Protein AF-A0A2N3DYI8-F1 (afdb_monomer_lite)

Structure (mmCIF, N/CA/C/O backbone):
data_AF-A0A2N3DYI8-F1
#
_entry.id   AF-A0A2N3DYI8-F1
#
loop_
_atom_site.group_PDB
_atom_site.id
_atom_site.type_symbol
_atom_site.label_atom_id
_atom_site.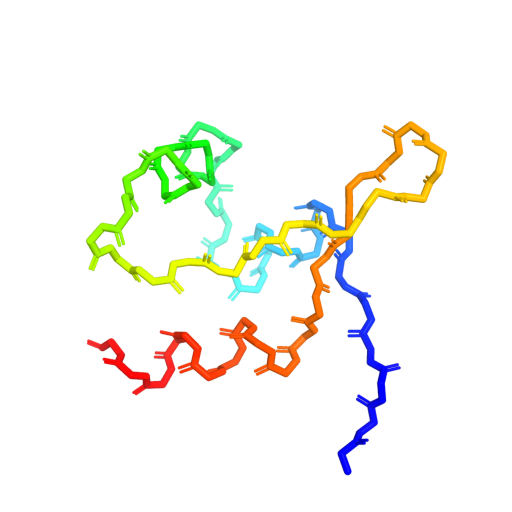label_alt_id
_atom_site.label_comp_id
_atom_site.label_asym_id
_atom_site.label_entity_id
_atom_site.label_seq_id
_atom_site.pdbx_PDB_ins_code
_atom_site.Cartn_x
_atom_site.Cartn_y
_atom_site.Cartn_z
_atom_site.occupancy
_atom_site.B_iso_or_equiv
_atom_site.auth_seq_id
_atom_site.auth_comp_id
_atom_site.auth_asym_id
_atom_site.auth_atom_id
_atom_site.pdbx_PDB_model_num
ATOM 1 N N . MET A 1 1 ? -13.952 -13.580 -4.313 1.00 52.16 1 MET A N 1
ATOM 2 C CA . MET A 1 1 ? -12.828 -12.737 -3.850 1.00 52.16 1 MET A CA 1
ATOM 3 C C . 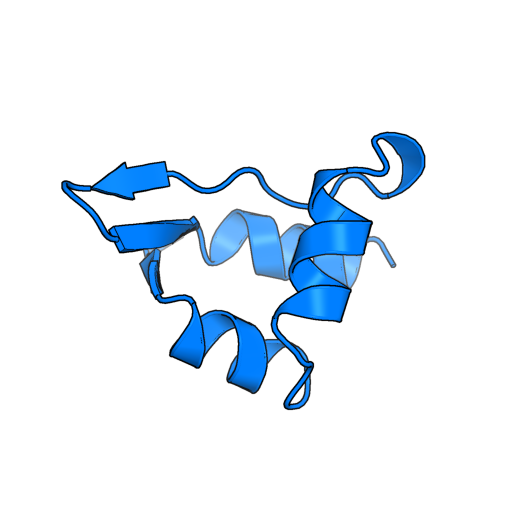MET A 1 1 ? -13.405 -11.575 -3.063 1.00 52.16 1 MET A C 1
ATOM 5 O O . MET A 1 1 ? -14.175 -10.803 -3.618 1.00 52.16 1 MET A O 1
ATOM 9 N N . THR A 1 2 ? -13.130 -11.503 -1.766 1.00 62.19 2 THR A N 1
ATOM 10 C CA . THR A 1 2 ? -13.694 -10.475 -0.881 1.00 62.19 2 THR A CA 1
ATOM 11 C C . THR A 1 2 ? -12.935 -9.162 -1.076 1.00 62.19 2 THR A C 1
ATOM 13 O O . THR A 1 2 ? -11.710 -9.148 -0.983 1.00 62.19 2 THR A O 1
ATOM 16 N N . LEU A 1 3 ? -13.637 -8.057 -1.342 1.00 77.62 3 LEU A N 1
ATOM 17 C CA . LEU A 1 3 ? -13.018 -6.733 -1.461 1.00 77.62 3 LEU A CA 1
ATOM 18 C C . LEU A 1 3 ? -12.550 -6.259 -0.081 1.00 77.62 3 LEU A C 1
ATOM 20 O O . LEU A 1 3 ? -13.344 -5.795 0.737 1.00 77.62 3 LEU A O 1
ATOM 24 N N . ARG A 1 4 ? -11.250 -6.402 0.182 1.00 93.12 4 ARG A N 1
ATOM 25 C CA . ARG A 1 4 ? -10.613 -6.018 1.444 1.00 93.12 4 ARG A CA 1
ATOM 26 C C . ARG A 1 4 ? -9.547 -4.961 1.193 1.00 93.12 4 ARG A C 1
ATOM 28 O O . ARG A 1 4 ? -8.689 -5.133 0.335 1.00 93.12 4 ARG A O 1
ATOM 35 N N . TYR A 1 5 ? -9.570 -3.900 1.996 1.00 95.12 5 TYR A N 1
ATOM 36 C CA . TYR A 1 5 ? -8.554 -2.852 1.979 1.00 95.12 5 TYR A CA 1
ATOM 37 C C . TYR A 1 5 ? -7.603 -2.982 3.173 1.00 95.12 5 TYR A C 1
ATOM 39 O O . TYR A 1 5 ? -8.029 -3.181 4.311 1.00 95.12 5 TYR A O 1
ATOM 47 N N . LEU A 1 6 ? -6.308 -2.838 2.910 1.00 95.69 6 LEU A N 1
ATOM 48 C CA . LEU A 1 6 ? -5.233 -2.815 3.890 1.00 95.69 6 L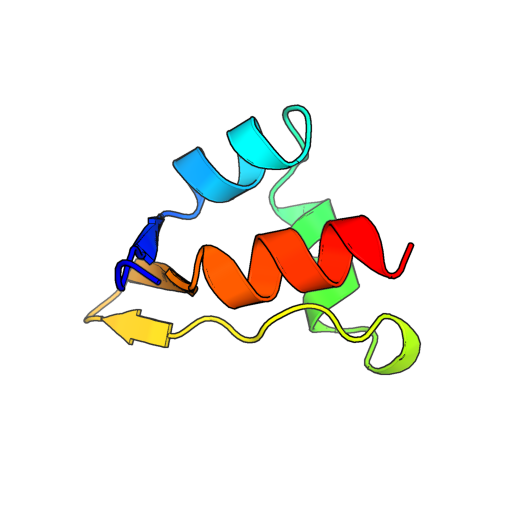EU A CA 1
ATOM 49 C C . LEU A 1 6 ? -4.810 -1.370 4.136 1.00 95.69 6 LEU A C 1
ATOM 51 O O . LEU A 1 6 ? -4.413 -0.659 3.217 1.00 95.69 6 LEU A O 1
ATOM 55 N N . SER A 1 7 ? -4.858 -0.931 5.389 1.00 96.00 7 SER A N 1
ATOM 56 C CA . SER A 1 7 ? -4.183 0.304 5.802 1.00 96.00 7 SER A CA 1
ATOM 57 C C . SER A 1 7 ? -2.660 0.163 5.693 1.00 96.00 7 SER A C 1
ATOM 59 O O . SER A 1 7 ? -2.134 -0.947 5.723 1.00 96.00 7 SER A O 1
ATOM 61 N N . SER A 1 8 ? -1.928 1.283 5.688 1.00 94.50 8 SER A N 1
ATOM 62 C CA . SER A 1 8 ? -0.448 1.284 5.694 1.00 94.50 8 SER A CA 1
ATOM 63 C C . SER A 1 8 ? 0.148 0.385 6.788 1.00 94.50 8 SER A C 1
ATOM 65 O O . SER A 1 8 ? 1.146 -0.289 6.567 1.00 94.50 8 SER A O 1
ATOM 67 N N . ARG A 1 9 ? -0.475 0.331 7.975 1.00 95.19 9 ARG A N 1
ATOM 68 C CA . ARG A 1 9 ? -0.027 -0.538 9.076 1.00 95.19 9 ARG A CA 1
ATOM 69 C C . ARG A 1 9 ? -0.220 -2.021 8.752 1.00 95.19 9 ARG A C 1
ATOM 71 O O . ARG A 1 9 ? 0.682 -2.812 8.996 1.00 95.19 9 ARG A O 1
ATOM 78 N N . GLN A 1 10 ? -1.385 -2.385 8.219 1.00 96.19 10 GLN A N 1
ATOM 79 C CA . GLN A 1 10 ? -1.692 -3.770 7.853 1.00 96.19 10 GLN A CA 1
ATOM 80 C C . GLN A 1 10 ? -0.846 -4.237 6.671 1.00 96.19 10 GLN A C 1
ATOM 82 O O . GLN A 1 10 ? -0.372 -5.363 6.695 1.00 96.19 10 GLN A O 1
ATOM 87 N N . LEU A 1 11 ? -0.608 -3.364 5.689 1.00 96.00 11 LEU A N 1
ATOM 88 C CA . LEU A 1 11 ? 0.278 -3.642 4.563 1.00 96.00 11 LEU A CA 1
ATOM 89 C C . LEU A 1 11 ? 1.692 -3.975 5.048 1.00 96.00 11 LEU A C 1
ATOM 91 O O . LEU A 1 11 ? 2.236 -5.009 4.686 1.00 96.00 11 LEU A O 1
ATOM 95 N N . LYS A 1 12 ? 2.261 -3.137 5.927 1.00 95.69 12 LYS A N 1
ATOM 96 C CA . LYS A 1 12 ? 3.587 -3.385 6.512 1.00 95.69 12 LYS A CA 1
ATOM 97 C C . LYS A 1 12 ? 3.654 -4.730 7.224 1.00 95.69 12 LYS A C 1
ATOM 99 O O . LYS A 1 12 ? 4.601 -5.471 7.010 1.00 95.69 12 LYS A O 1
ATOM 104 N N . ALA A 1 13 ? 2.646 -5.049 8.036 1.00 95.62 13 ALA A N 1
ATOM 105 C CA . ALA A 1 13 ? 2.578 -6.327 8.737 1.00 95.62 13 ALA A CA 1
ATOM 106 C C . ALA A 1 13 ? 2.474 -7.519 7.769 1.00 95.62 13 ALA A C 1
ATOM 108 O O . ALA A 1 13 ? 3.190 -8.497 7.948 1.00 95.62 13 ALA A O 1
ATOM 109 N N . ALA A 1 14 ? 1.640 -7.417 6.729 1.00 93.19 14 ALA A N 1
ATOM 110 C CA . ALA A 1 14 ? 1.476 -8.462 5.718 1.00 93.19 14 ALA A CA 1
ATOM 111 C C . ALA A 1 14 ? 2.767 -8.723 4.926 1.00 93.19 14 ALA A C 1
ATOM 113 O O . ALA A 1 14 ? 3.059 -9.862 4.591 1.00 93.19 14 ALA A O 1
ATOM 114 N N . LEU A 1 15 ? 3.565 -7.681 4.688 1.00 93.31 15 LEU A N 1
ATOM 115 C CA . LEU A 1 15 ? 4.839 -7.757 3.969 1.00 93.31 15 LEU A CA 1
ATOM 116 C C . LEU A 1 15 ? 6.038 -8.108 4.872 1.00 93.31 15 LEU A C 1
ATOM 118 O O . LEU A 1 15 ? 7.177 -7.866 4.487 1.00 93.31 15 LEU A O 1
ATOM 122 N N . GLY A 1 16 ? 5.811 -8.637 6.080 1.00 94.06 16 GLY A N 1
ATOM 123 C CA . GLY A 1 16 ? 6.889 -9.053 6.988 1.00 94.06 16 GLY A CA 1
ATOM 124 C C . GLY A 1 16 ? 7.469 -7.934 7.863 1.00 94.06 16 GLY A C 1
ATOM 125 O O . GLY A 1 16 ? 8.614 -8.012 8.292 1.00 94.0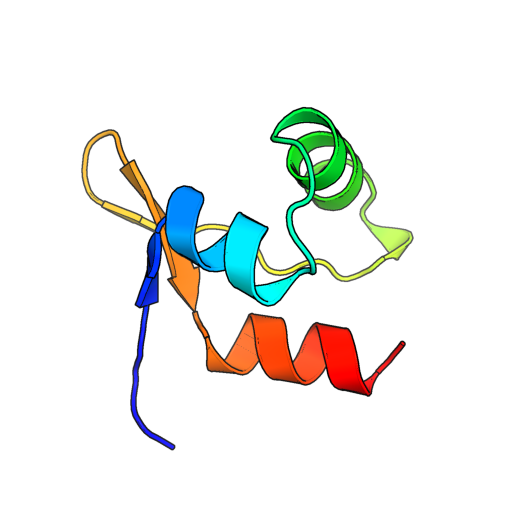6 16 GLY A O 1
ATOM 126 N N . GLY A 1 17 ? 6.700 -6.878 8.139 1.00 93.94 17 GLY A N 1
ATOM 127 C CA . GLY A 1 17 ? 7.105 -5.793 9.043 1.00 93.94 17 GLY A CA 1
ATOM 128 C C . GLY A 1 17 ? 7.958 -4.698 8.394 1.00 93.94 17 GLY A C 1
ATOM 129 O O . GLY A 1 17 ? 8.713 -4.016 9.082 1.00 93.94 17 GLY A O 1
ATOM 130 N N . VAL A 1 18 ? 7.842 -4.509 7.079 1.00 95.06 18 VAL A N 1
ATOM 131 C CA . VAL A 1 18 ? 8.659 -3.547 6.315 1.00 95.06 18 VAL A CA 1
ATOM 132 C C . VAL A 1 18 ? 8.431 -2.093 6.727 1.00 95.06 18 VAL A C 1
ATOM 134 O O . VAL A 1 18 ? 7.376 -1.720 7.238 1.00 95.06 18 VAL A O 1
ATOM 137 N N . SER A 1 19 ? 9.419 -1.238 6.466 1.00 95.25 19 SER A N 1
ATOM 138 C CA . SER A 1 19 ? 9.341 0.198 6.750 1.00 95.25 19 SER A CA 1
ATOM 139 C C . SER A 1 19 ? 8.536 0.967 5.694 1.00 95.25 19 SER A C 1
ATOM 141 O O . SER A 1 19 ? 8.420 0.548 4.541 1.00 95.25 19 SER A O 1
ATOM 143 N N . ASP A 1 20 ? 8.039 2.155 6.053 1.00 93.12 20 ASP A N 1
ATOM 144 C CA . ASP A 1 20 ? 7.368 3.048 5.096 1.00 93.12 20 ASP A CA 1
ATOM 145 C C . ASP A 1 20 ? 8.290 3.465 3.936 1.00 93.12 20 ASP A C 1
ATOM 147 O O . ASP A 1 20 ? 7.817 3.653 2.816 1.00 93.12 20 ASP A O 1
ATOM 151 N N . MET A 1 21 ? 9.606 3.537 4.171 1.00 94.75 21 MET A N 1
ATOM 152 C CA . MET A 1 21 ? 10.595 3.795 3.118 1.00 94.75 21 MET A CA 1
ATOM 153 C C . MET A 1 21 ? 10.663 2.667 2.086 1.00 94.75 21 MET A C 1
ATOM 155 O O . MET A 1 21 ? 10.833 2.942 0.901 1.00 94.75 21 MET A O 1
ATOM 159 N N . SER A 1 22 ? 10.483 1.411 2.503 1.00 94.69 22 SER A N 1
ATOM 160 C CA . SER A 1 22 ? 10.441 0.270 1.574 1.00 94.69 22 SER A CA 1
ATOM 161 C C . SER A 1 22 ? 9.225 0.376 0.655 1.00 94.69 22 SER A C 1
ATOM 163 O O . SER A 1 22 ? 9.349 0.297 -0.563 1.00 94.69 22 SER A O 1
ATOM 165 N N . ILE A 1 23 ? 8.063 0.692 1.236 1.00 94.19 23 ILE A N 1
ATOM 166 C CA . ILE A 1 23 ? 6.820 0.926 0.491 1.00 94.19 23 ILE A CA 1
ATOM 167 C C . ILE A 1 23 ? 6.944 2.139 -0.446 1.00 94.19 23 ILE A C 1
ATOM 169 O O . ILE A 1 23 ? 6.375 2.146 -1.537 1.00 94.19 23 ILE A O 1
ATOM 173 N N . TRP A 1 24 ? 7.663 3.191 -0.046 1.00 93.56 24 TRP A N 1
ATOM 174 C CA . TRP A 1 24 ? 7.917 4.343 -0.914 1.00 93.56 24 TRP A CA 1
ATOM 175 C C . TRP A 1 24 ? 8.818 3.985 -2.102 1.00 93.56 24 TRP A C 1
ATOM 177 O O . TRP A 1 24 ? 8.488 4.352 -3.230 1.00 93.56 24 TRP A O 1
ATOM 187 N N . ARG A 1 25 ? 9.897 3.221 -1.875 1.00 94.00 25 ARG A N 1
ATOM 188 C CA . ARG A 1 25 ? 10.776 2.741 -2.953 1.00 94.00 25 ARG A CA 1
ATOM 189 C C . ARG A 1 25 ? 9.991 1.922 -3.967 1.00 94.00 25 ARG A C 1
ATOM 191 O O . ARG A 1 25 ? 10.080 2.211 -5.153 1.00 94.00 25 ARG A O 1
ATOM 198 N N . TRP A 1 26 ? 9.161 0.989 -3.502 1.00 94.19 26 TRP A N 1
ATOM 199 C CA . TRP A 1 26 ? 8.359 0.169 -4.406 1.00 94.19 26 TRP A CA 1
ATOM 200 C C . TRP A 1 26 ? 7.337 0.974 -5.203 1.00 94.19 26 TRP A C 1
ATOM 202 O O . TRP A 1 26 ? 7.223 0.786 -6.402 1.00 94.19 26 TRP A O 1
ATOM 212 N N . GLN A 1 27 ? 6.657 1.940 -4.581 1.00 92.31 27 GLN A N 1
ATOM 213 C CA . GLN A 1 27 ? 5.735 2.821 -5.311 1.00 92.31 27 GLN A CA 1
ATOM 214 C C . GLN A 1 27 ? 6.421 3.711 -6.353 1.00 92.31 27 GLN A C 1
ATOM 216 O O . GLN A 1 27 ? 5.767 4.139 -7.301 1.00 92.31 27 GLN A O 1
ATOM 221 N N . THR A 1 28 ? 7.690 4.059 -6.136 1.00 92.06 28 THR A N 1
ATOM 222 C CA . THR A 1 28 ? 8.435 4.957 -7.031 1.00 92.06 28 THR A CA 1
ATOM 223 C C . THR A 1 28 ? 9.090 4.198 -8.179 1.00 92.06 28 THR A C 1
ATOM 225 O O . THR A 1 28 ? 9.330 4.776 -9.233 1.00 92.06 28 THR A O 1
ATOM 228 N N . ASP A 1 29 ? 9.366 2.912 -7.989 1.00 91.81 29 ASP A N 1
ATOM 229 C CA . ASP A 1 29 ? 9.962 2.053 -8.999 1.00 91.81 29 ASP A CA 1
ATOM 230 C C . ASP A 1 29 ? 8.866 1.347 -9.827 1.00 91.81 29 ASP A C 1
ATOM 232 O O . ASP A 1 29 ? 8.203 0.441 -9.326 1.00 91.81 29 ASP A O 1
ATOM 236 N N . PRO A 1 30 ? 8.660 1.734 -11.099 1.00 84.69 30 PRO A N 1
ATOM 237 C CA . PRO A 1 30 ? 7.614 1.157 -11.937 1.00 84.69 30 PRO A CA 1
ATOM 238 C C . PRO A 1 30 ? 7.913 -0.282 -12.379 1.00 84.69 30 PRO A C 1
ATOM 240 O O . PRO A 1 30 ? 7.003 -0.959 -12.850 1.00 84.69 30 PRO A O 1
ATOM 243 N N . SER A 1 31 ? 9.156 -0.759 -12.243 1.00 88.25 31 SER A N 1
ATOM 244 C CA . SER A 1 31 ? 9.560 -2.086 -12.726 1.00 88.25 31 SER A CA 1
ATOM 245 C C . SER A 1 31 ? 9.066 -3.234 -11.844 1.00 88.25 31 SER A C 1
ATOM 247 O O . SER A 1 31 ? 8.928 -4.357 -12.316 1.00 88.25 31 SER A O 1
ATOM 249 N N . ASN A 1 32 ? 8.750 -2.956 -10.577 1.00 89.19 32 ASN A N 1
ATOM 250 C CA . ASN A 1 32 ? 8.351 -3.982 -9.616 1.00 89.19 32 ASN A CA 1
ATOM 251 C C . ASN A 1 32 ? 6.844 -4.283 -9.600 1.00 89.19 32 ASN A C 1
ATOM 253 O O . ASN A 1 32 ? 6.435 -5.177 -8.867 1.00 89.19 32 ASN A O 1
ATOM 257 N N . GLY A 1 33 ? 6.014 -3.537 -10.339 1.00 91.12 33 GLY A N 1
ATOM 258 C CA . GLY A 1 33 ? 4.567 -3.773 -10.403 1.00 91.12 33 GLY A CA 1
ATOM 259 C C . GLY A 1 33 ? 3.809 -3.592 -9.078 1.00 91.12 33 GLY A C 1
ATOM 260 O O . GLY A 1 33 ? 2.723 -4.149 -8.923 1.00 91.12 33 GLY A O 1
ATOM 261 N N . PHE A 1 34 ? 4.352 -2.847 -8.108 1.00 94.06 34 PHE A N 1
ATOM 262 C CA . PHE A 1 34 ? 3.745 -2.716 -6.782 1.00 94.06 34 PHE A CA 1
ATOM 263 C C . PHE A 1 34 ? 2.361 -2.034 -6.834 1.00 94.06 34 PHE A C 1
ATOM 265 O O . PHE A 1 34 ? 2.195 -1.020 -7.525 1.00 94.06 34 PHE A O 1
ATOM 272 N N . PRO A 1 35 ? 1.361 -2.520 -6.067 1.00 94.06 35 PRO A N 1
ATOM 273 C CA . PRO A 1 35 ? 0.004 -1.989 -6.121 1.00 94.06 35 PRO A CA 1
ATOM 274 C C . PRO A 1 35 ? -0.090 -0.511 -5.730 1.00 94.06 35 PRO A C 1
ATOM 276 O O . PRO A 1 35 ? 0.486 -0.052 -4.733 1.00 94.06 35 PRO A O 1
ATOM 279 N N . LYS A 1 36 ? -0.891 0.244 -6.486 1.00 92.69 36 LYS A N 1
ATOM 280 C CA . LYS A 1 36 ? -1.123 1.667 -6.215 1.00 92.69 36 LYS A CA 1
ATOM 281 C C . LYS A 1 36 ? -2.079 1.842 -5.028 1.00 92.69 36 LYS A C 1
ATOM 283 O O . LYS A 1 36 ? -3.095 1.154 -4.949 1.00 92.69 36 LYS A O 1
ATOM 288 N N . PRO A 1 37 ? -1.817 2.791 -4.113 1.00 95.00 37 PRO A N 1
ATOM 289 C CA . PRO A 1 37 ? -2.737 3.060 -3.022 1.00 95.00 37 PRO A CA 1
ATOM 290 C C . PRO A 1 37 ? -4.006 3.769 -3.505 1.00 95.00 37 PRO A C 1
ATOM 292 O O . PRO A 1 37 ? -3.954 4.766 -4.225 1.00 95.00 37 PRO A O 1
ATOM 295 N N . VAL A 1 38 ? -5.142 3.345 -2.969 1.00 94.94 38 VAL A N 1
ATOM 296 C CA . VAL A 1 38 ? -6.391 4.101 -2.959 1.00 94.94 38 VAL A CA 1
ATOM 297 C C . VAL A 1 38 ? -6.354 5.088 -1.791 1.00 94.94 38 VAL A C 1
ATOM 299 O O . VAL A 1 38 ? -6.117 4.717 -0.637 1.00 94.94 38 VAL A O 1
ATOM 302 N N . ARG A 1 39 ? -6.573 6.375 -2.074 1.00 94.50 39 ARG A N 1
ATOM 303 C CA . ARG A 1 39 ? -6.674 7.410 -1.038 1.00 94.50 39 ARG A CA 1
ATOM 304 C C . ARG A 1 39 ? -8.126 7.578 -0.611 1.00 94.50 39 ARG A C 1
ATOM 306 O O . ARG A 1 39 ? -8.975 7.898 -1.434 1.00 94.50 39 ARG A O 1
ATOM 313 N N . ILE A 1 40 ? -8.386 7.407 0.683 1.00 92.44 40 ILE A N 1
ATOM 314 C CA . ILE A 1 40 ? -9.684 7.697 1.302 1.00 92.44 40 ILE A CA 1
ATOM 315 C C . ILE A 1 40 ? -9.426 8.755 2.376 1.00 92.44 40 ILE A C 1
ATOM 317 O O . ILE A 1 40 ? -8.811 8.489 3.417 1.00 92.44 40 ILE A O 1
ATOM 321 N N . GLY A 1 41 ? -9.810 9.996 2.073 1.00 93.06 41 GLY A N 1
ATOM 322 C CA . GLY A 1 41 ? -9.402 11.169 2.843 1.00 93.06 41 GLY A CA 1
ATOM 323 C C . GLY A 1 41 ? -7.876 11.318 2.876 1.00 93.06 41 GLY A C 1
ATOM 324 O O . GLY A 1 41 ? -7.208 11.292 1.845 1.00 93.06 41 GLY A O 1
ATOM 325 N N . ARG A 1 42 ? -7.307 11.449 4.080 1.00 92.38 42 ARG A N 1
ATOM 326 C CA . ARG A 1 42 ? -5.851 11.597 4.288 1.00 92.38 42 ARG A CA 1
ATOM 327 C C . ARG A 1 42 ? -5.099 10.265 4.402 1.00 92.38 42 ARG A C 1
ATOM 329 O O . ARG A 1 42 ? -3.881 10.265 4.563 1.00 92.38 42 ARG A O 1
ATOM 336 N N . ARG A 1 43 ? -5.802 9.128 4.373 1.00 92.88 43 ARG A N 1
ATOM 337 C CA . ARG A 1 43 ? -5.210 7.801 4.592 1.00 92.88 43 ARG A CA 1
ATOM 338 C C . ARG A 1 43 ? -5.055 7.048 3.274 1.00 92.88 43 ARG A C 1
ATOM 340 O O . ARG A 1 43 ? -5.882 7.159 2.372 1.00 92.88 43 ARG A O 1
ATOM 347 N N . ARG A 1 44 ? -3.971 6.274 3.190 1.00 94.62 44 ARG A N 1
ATOM 348 C CA . ARG A 1 44 ? -3.684 5.370 2.073 1.00 94.62 44 ARG A CA 1
ATOM 349 C C . ARG A 1 44 ? -4.138 3.961 2.419 1.00 94.62 44 ARG A C 1
ATOM 351 O O . ARG A 1 44 ? -3.857 3.478 3.523 1.00 94.62 44 ARG A O 1
ATOM 358 N N . PHE A 1 45 ? -4.783 3.332 1.453 1.00 95.62 45 PHE A N 1
ATOM 359 C CA . PHE A 1 45 ? -5.247 1.961 1.515 1.00 95.62 45 PHE A CA 1
ATOM 360 C C . PHE A 1 45 ? -4.793 1.206 0.275 1.00 95.62 45 PHE A C 1
ATOM 362 O O . PHE A 1 45 ? -4.714 1.781 -0.800 1.00 95.62 45 PHE A O 1
ATOM 369 N N . TRP A 1 46 ? -4.523 -0.081 0.417 1.00 95.81 46 TRP A N 1
ATOM 370 C CA . TRP A 1 46 ? -4.175 -0.970 -0.687 1.00 95.81 46 TRP A CA 1
ATOM 371 C C . TRP A 1 46 ? -5.214 -2.061 -0.774 1.00 95.81 46 TRP A C 1
ATOM 373 O O . TRP A 1 46 ? -5.730 -2.492 0.257 1.00 95.81 46 TRP A O 1
ATOM 383 N N . ARG A 1 47 ? -5.544 -2.511 -1.977 1.00 95.00 47 ARG A N 1
ATOM 384 C CA . ARG A 1 47 ? -6.430 -3.658 -2.092 1.00 95.00 47 ARG A CA 1
ATOM 385 C C . ARG A 1 47 ? -5.651 -4.923 -1.746 1.00 95.00 47 ARG A C 1
ATOM 387 O O . ARG A 1 47 ? -4.532 -5.110 -2.212 1.00 95.00 47 ARG A O 1
ATOM 394 N N . ALA A 1 48 ? -6.218 -5.757 -0.882 1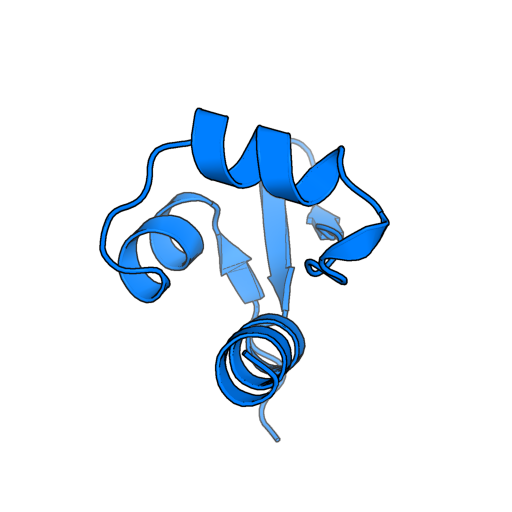.00 94.69 48 ALA A N 1
ATOM 395 C CA . ALA A 1 48 ? -5.550 -6.966 -0.415 1.00 94.69 48 ALA A CA 1
ATOM 396 C C . ALA A 1 48 ? -5.277 -7.939 -1.571 1.00 94.69 48 ALA A C 1
ATOM 398 O O . ALA A 1 48 ? -4.190 -8.495 -1.632 1.00 94.69 48 ALA A O 1
ATOM 399 N N . ASP A 1 49 ? -6.211 -8.058 -2.517 1.00 93.50 49 ASP A N 1
ATOM 400 C CA . ASP A 1 49 ? -6.087 -8.920 -3.696 1.00 93.50 49 ASP A CA 1
ATOM 401 C C . ASP A 1 49 ? -4.914 -8.520 -4.600 1.00 93.50 49 ASP A 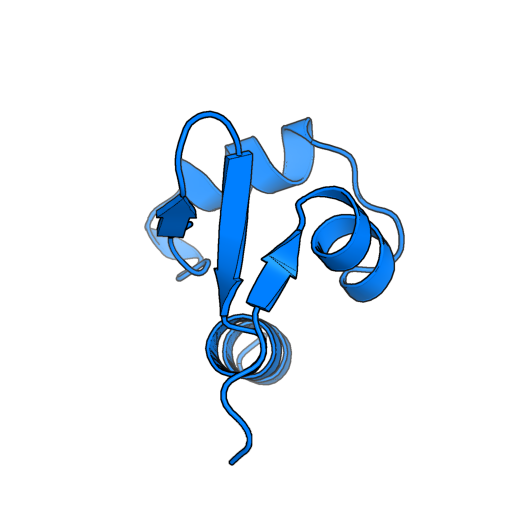C 1
ATOM 403 O O . ASP A 1 49 ? -4.188 -9.383 -5.082 1.00 93.50 49 ASP A O 1
ATOM 407 N N . GLU A 1 50 ? -4.693 -7.223 -4.815 1.00 94.06 50 GLU A N 1
ATOM 408 C CA . GLU A 1 50 ? -3.542 -6.746 -5.593 1.00 94.06 50 GLU A CA 1
ATOM 409 C C . GLU A 1 50 ? -2.216 -7.008 -4.871 1.00 94.06 50 GLU A C 1
ATOM 411 O O . GLU A 1 50 ? -1.235 -7.390 -5.502 1.00 94.06 50 GLU A O 1
ATOM 416 N N . VAL A 1 51 ? -2.185 -6.835 -3.546 1.00 93.75 51 VAL A N 1
ATOM 417 C CA . VAL A 1 51 ? -0.986 -7.099 -2.734 1.00 93.75 51 VAL A CA 1
ATOM 418 C C . VAL A 1 51 ? -0.659 -8.590 -2.710 1.00 93.75 51 VAL A C 1
ATOM 420 O O . VAL A 1 51 ? 0.502 -8.953 -2.857 1.00 93.75 51 VAL A O 1
ATOM 423 N N . GLU A 1 52 ? -1.663 -9.454 -2.565 1.00 93.00 52 GLU A N 1
ATOM 424 C CA . GLU A 1 52 ? -1.504 -10.912 -2.616 1.00 93.00 52 GLU A CA 1
ATOM 425 C C . GLU A 1 52 ? -0.986 -11.379 -3.977 1.00 93.00 52 GLU A C 1
ATOM 427 O O . GLU A 1 52 ? -0.050 -12.172 -4.027 1.00 93.00 52 GLU A O 1
ATOM 432 N N . ARG A 1 53 ? -1.532 -10.843 -5.075 1.00 93.31 53 ARG A N 1
ATOM 433 C CA . ARG A 1 53 ? -1.045 -11.135 -6.433 1.00 93.31 53 ARG A CA 1
ATOM 434 C C . ARG A 1 53 ? 0.400 -10.692 -6.626 1.00 93.31 53 ARG A C 1
ATOM 436 O O . ARG A 1 53 ? 1.215 -11.475 -7.087 1.00 93.31 53 ARG A O 1
ATOM 443 N N . TRP A 1 54 ? 0.732 -9.478 -6.196 1.00 93.00 54 TRP A N 1
ATOM 444 C CA . TRP A 1 54 ? 2.100 -8.971 -6.272 1.00 93.00 54 TRP A CA 1
ATOM 445 C C . TRP A 1 54 ? 3.098 -9.819 -5.469 1.00 93.00 54 TRP A C 1
ATOM 447 O O . TRP A 1 54 ? 4.236 -9.989 -5.890 1.00 93.00 54 TRP A O 1
ATOM 457 N N . MET A 1 55 ? 2.683 -10.359 -4.317 1.00 90.81 55 MET A N 1
ATOM 458 C CA . MET A 1 55 ? 3.513 -11.288 -3.543 1.00 90.81 55 MET A CA 1
ATOM 459 C C . MET A 1 55 ? 3.669 -12.653 -4.220 1.00 90.81 55 MET A C 1
ATOM 461 O O . MET A 1 55 ? 4.700 -13.282 -4.031 1.00 90.81 55 MET A O 1
ATOM 465 N N . ALA A 1 56 ? 2.656 -13.119 -4.955 1.00 90.06 56 ALA A N 1
ATOM 466 C CA . ALA A 1 56 ? 2.682 -14.410 -5.640 1.00 90.06 56 ALA A CA 1
ATOM 467 C C . ALA A 1 56 ? 3.497 -14.388 -6.945 1.00 90.06 56 ALA A C 1
ATOM 469 O O . ALA A 1 56 ? 4.088 -15.402 -7.300 1.00 90.06 56 ALA A O 1
ATOM 470 N N . ASP A 1 57 ? 3.540 -13.247 -7.637 1.00 84.94 57 ASP A N 1
ATOM 471 C CA . ASP A 1 57 ? 4.303 -13.062 -8.883 1.00 84.94 57 ASP A CA 1
ATOM 472 C C . ASP A 1 57 ? 5.817 -12.858 -8.648 1.00 84.94 57 ASP A C 1
ATOM 474 O O . ASP A 1 57 ? 6.573 -12.671 -9.605 1.00 84.94 57 ASP A O 1
ATOM 478 N N . ARG A 1 58 ? 6.267 -12.858 -7.388 1.00 71.94 58 ARG A N 1
ATOM 479 C CA . ARG A 1 58 ? 7.629 -12.513 -6.970 1.00 71.94 58 ARG A CA 1
ATOM 480 C C . ARG A 1 58 ? 8.407 -13.719 -6.459 1.00 71.94 58 ARG A C 1
ATOM 482 O O . ARG A 1 58 ? 9.624 -13.760 -6.746 1.00 71.94 58 ARG A O 1
#

pLDDT: mean 91.52, std 7.75, range [52.16, 96.19]

Secondary structure (DSSP, 8-state):
----EEEHHHHHHHTTS--HHHHHHHHH-GGG-PPPPEEETTEEEEEHHHHHHHHH--

Sequence (58 aa):
MTLRYLSSRQLKAALGGVSDMSIWRWQTDPSNGFPKPVRIGRRRFWRADEVERWMADR

Radius of gyration: 10.84 Å; chains: 1; bounding box: 24×26×22 Å

Foldseek 3Di:
DDFDKDWPCRLCVVVPNDDVVVVVVCVVDVVLQQFDWDDDDPTTIGTPVSSVVSVVVD